Protein AF-A0A0V1M1S2-F1 (afdb_monomer_lite)

Foldseek 3Di:
DVLVCVVCVVDDDDDDDDDPVVCVVVVCVVPPDDPDPPPPPPDDSPVVVVVPCPCDVADPVNVVVVLCPDPQSVVLVVCVVVNDDCDDPDPVNVVSNPD

Sequence (99 aa):
MLRWSILLNAYDYTINYRPGKEIANADALSRMPKQSTENNDSHNSVILLLETIDNFPLHSKDIARITAKDPILTRVLSWAWRGWPKSVSDERLKPYVTR

Radius of gyration: 24.22 Å; chains: 1; bounding box: 44×42×61 Å

Secondary structure (DSSP, 8-state):
-HHHHHHHHTS--------GGG-HHHHHHHHSPPS---------TTHHHHHT-TT-SS-HHHHHHHHTT-HHHHHHHHHHHH---S--S-GGGHHHH--

Structure (mmCIF, N/CA/C/O backbone):
data_AF-A0A0V1M1S2-F1
#
_entry.id   AF-A0A0V1M1S2-F1
#
loop_
_atom_site.group_PDB
_atom_site.id
_atom_site.type_symbol
_atom_s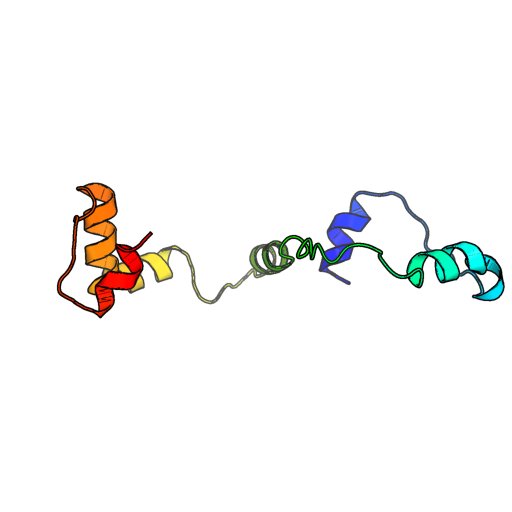ite.label_atom_id
_atom_site.label_alt_id
_atom_site.label_comp_id
_atom_site.label_asym_id
_atom_site.label_entity_id
_atom_site.label_seq_id
_atom_site.pdbx_PDB_ins_code
_atom_site.Cartn_x
_atom_site.Cartn_y
_atom_site.Cartn_z
_atom_site.occupancy
_atom_site.B_iso_or_equiv
_atom_site.auth_seq_id
_atom_site.auth_comp_id
_atom_site.auth_asym_id
_atom_site.auth_atom_id
_atom_site.pdbx_PDB_model_num
ATOM 1 N N . MET A 1 1 ? 7.379 -6.830 -8.234 1.00 59.69 1 MET A N 1
ATOM 2 C CA . MET A 1 1 ? 6.639 -7.137 -9.481 1.00 59.69 1 MET A CA 1
ATOM 3 C C . MET A 1 1 ? 5.286 -7.800 -9.239 1.00 59.69 1 MET A C 1
ATOM 5 O O . MET A 1 1 ? 4.348 -7.403 -9.910 1.00 59.69 1 MET A O 1
ATOM 9 N N . LEU A 1 2 ? 5.146 -8.712 -8.266 1.00 65.69 2 LEU A N 1
ATOM 10 C CA . LEU A 1 2 ? 3.899 -9.457 -7.988 1.00 65.69 2 LEU A CA 1
ATOM 11 C C . LEU A 1 2 ? 2.623 -8.604 -7.841 1.00 65.69 2 LEU A C 1
ATOM 13 O O . LEU A 1 2 ? 1.549 -9.009 -8.263 1.00 65.69 2 LEU A O 1
ATOM 17 N N . ARG A 1 3 ? 2.721 -7.390 -7.287 1.00 66.75 3 ARG A N 1
ATOM 18 C CA . ARG A 1 3 ? 1.549 -6.509 -7.194 1.00 66.75 3 ARG A CA 1
ATOM 19 C C . ARG A 1 3 ? 1.057 -6.015 -8.550 1.00 66.75 3 ARG A C 1
ATOM 21 O O . ARG A 1 3 ? -0.139 -5.998 -8.814 1.00 66.75 3 ARG A O 1
ATOM 28 N N . TRP A 1 4 ? 1.989 -5.592 -9.394 1.00 76.12 4 TRP A N 1
ATOM 29 C CA . TRP A 1 4 ? 1.661 -5.083 -10.717 1.00 76.12 4 TRP A CA 1
ATOM 30 C C . TRP A 1 4 ? 1.348 -6.213 -11.694 1.00 76.12 4 TRP A C 1
ATOM 32 O O . TRP A 1 4 ? 0.615 -5.970 -12.639 1.00 76.12 4 TRP A O 1
ATOM 42 N N . SER A 1 5 ? 1.820 -7.445 -11.462 1.00 78.50 5 SER A N 1
ATOM 43 C CA . SER A 1 5 ? 1.540 -8.565 -12.367 1.00 78.50 5 SER A CA 1
ATOM 44 C C . SER A 1 5 ? 0.057 -8.902 -12.459 1.00 78.50 5 SER A C 1
ATOM 46 O O . SER A 1 5 ? -0.381 -9.271 -13.534 1.00 78.50 5 SER A O 1
ATOM 48 N N . ILE A 1 6 ? -0.726 -8.735 -11.390 1.00 78.12 6 ILE A N 1
ATOM 49 C CA . ILE A 1 6 ? -2.179 -8.975 -11.439 1.00 78.12 6 ILE A CA 1
ATOM 50 C C . ILE A 1 6 ? -2.876 -7.928 -12.299 1.00 78.12 6 ILE A C 1
ATOM 52 O O . ILE A 1 6 ? -3.660 -8.276 -13.174 1.00 78.12 6 ILE A O 1
ATOM 56 N N . LEU A 1 7 ? -2.544 -6.651 -12.094 1.00 80.12 7 LEU A N 1
ATOM 57 C CA . LEU A 1 7 ? -3.083 -5.579 -12.925 1.00 80.12 7 LEU A CA 1
ATOM 58 C C . LEU A 1 7 ? -2.678 -5.769 -14.389 1.00 80.12 7 LEU A C 1
ATOM 60 O O . LEU A 1 7 ? -3.508 -5.652 -15.279 1.00 80.12 7 LEU A O 1
ATOM 64 N N . LEU A 1 8 ? -1.400 -6.058 -14.629 1.00 85.44 8 LEU A N 1
ATOM 65 C CA . LEU A 1 8 ? -0.849 -6.213 -15.969 1.00 85.44 8 LEU A CA 1
ATOM 66 C C . LEU A 1 8 ? -1.373 -7.473 -16.668 1.00 85.44 8 LEU A C 1
ATOM 68 O O . LEU A 1 8 ? -1.514 -7.450 -17.882 1.00 85.44 8 LEU A O 1
ATOM 72 N N . ASN A 1 9 ? -1.730 -8.532 -15.933 1.00 86.00 9 ASN A N 1
ATOM 73 C CA . ASN A 1 9 ? -2.312 -9.754 -16.502 1.00 86.00 9 ASN A CA 1
ATOM 74 C C . ASN A 1 9 ? -3.671 -9.516 -17.180 1.00 86.00 9 ASN A C 1
ATOM 76 O O . ASN A 1 9 ? -4.035 -10.265 -18.078 1.00 86.00 9 ASN A O 1
ATOM 80 N N . ALA A 1 10 ? -4.393 -8.456 -16.804 1.00 86.81 10 ALA A N 1
ATOM 81 C CA . ALA A 1 10 ? -5.640 -8.075 -17.463 1.00 86.81 10 ALA A CA 1
ATOM 82 C C . ALA A 1 10 ? -5.443 -7.481 -18.873 1.00 86.81 10 ALA A C 1
ATOM 84 O O . ALA A 1 10 ? -6.426 -7.204 -19.559 1.00 86.81 10 ALA A O 1
ATOM 85 N N . TYR A 1 11 ? -4.198 -7.263 -19.303 1.00 92.50 11 TYR A N 1
ATOM 86 C CA . TYR A 1 11 ? -3.867 -6.683 -20.598 1.00 92.50 11 TYR A CA 1
ATOM 87 C C . TYR A 1 11 ? -3.049 -7.670 -21.426 1.00 92.50 11 TYR A C 1
ATOM 89 O O . TYR A 1 11 ? -2.168 -8.355 -20.909 1.00 92.50 11 TYR A O 1
ATOM 97 N N . ASP A 1 12 ? -3.299 -7.688 -22.732 1.00 95.19 12 ASP A N 1
ATOM 98 C CA . ASP A 1 12 ? -2.405 -8.330 -23.689 1.00 95.19 12 ASP A CA 1
ATOM 99 C C . ASP A 1 12 ? -1.304 -7.332 -24.072 1.00 95.19 12 ASP A C 1
ATOM 101 O O . ASP A 1 12 ? -1.579 -6.277 -24.652 1.00 95.19 12 ASP A O 1
ATOM 105 N N . TYR A 1 13 ? -0.063 -7.606 -23.668 1.00 93.12 13 TYR A N 1
ATOM 106 C CA . TYR A 1 13 ? 1.059 -6.704 -23.905 1.00 93.12 13 TYR A CA 1
ATOM 107 C C . TYR A 1 13 ? 2.365 -7.453 -24.160 1.00 93.12 13 TYR A C 1
ATOM 109 O O . TYR A 1 13 ? 2.647 -8.509 -23.597 1.00 93.12 13 TYR A O 1
ATOM 117 N N . THR A 1 14 ? 3.225 -6.828 -24.960 1.00 95.56 14 THR A N 1
ATOM 118 C CA . THR A 1 14 ? 4.601 -7.272 -25.193 1.00 95.56 14 THR A CA 1
ATOM 119 C C . THR A 1 14 ? 5.580 -6.253 -24.626 1.00 95.56 14 THR A C 1
ATOM 121 O O . THR A 1 14 ? 5.455 -5.055 -24.894 1.00 95.56 14 THR A O 1
ATOM 124 N N . ILE A 1 15 ? 6.582 -6.713 -23.879 1.00 93.19 15 ILE A N 1
ATOM 125 C CA . ILE A 1 15 ? 7.643 -5.842 -23.361 1.00 93.19 15 ILE A CA 1
ATOM 126 C C . ILE A 1 15 ? 8.675 -5.613 -24.465 1.00 93.19 15 ILE A C 1
ATOM 128 O O . ILE A 1 15 ? 9.342 -6.550 -24.893 1.00 93.19 15 ILE A O 1
ATOM 132 N N . ASN A 1 16 ? 8.835 -4.357 -24.881 1.00 95.25 16 ASN A N 1
ATOM 133 C CA . ASN A 1 16 ? 9.819 -3.951 -25.882 1.00 95.25 16 ASN A CA 1
ATOM 134 C C . ASN A 1 16 ? 10.810 -2.952 -25.277 1.00 95.25 16 ASN A C 1
ATOM 136 O O . ASN A 1 16 ? 10.407 -1.956 -24.674 1.00 95.25 16 ASN A O 1
ATOM 140 N N . TYR A 1 17 ? 12.108 -3.199 -25.459 1.00 95.19 17 TYR A N 1
ATOM 141 C CA . TYR A 1 17 ? 13.147 -2.241 -25.083 1.00 95.19 17 TYR A CA 1
ATOM 142 C C . TYR A 1 17 ? 13.159 -1.052 -26.050 1.00 95.19 17 TYR A C 1
ATOM 144 O O . TYR A 1 17 ? 13.069 -1.234 -27.265 1.00 95.19 17 TYR A O 1
ATOM 152 N N . ARG A 1 18 ? 13.319 0.162 -25.512 1.00 94.38 18 ARG A N 1
ATOM 153 C CA . ARG A 1 18 ? 13.571 1.378 -26.291 1.00 94.38 18 ARG A CA 1
ATOM 154 C C . ARG A 1 18 ? 14.747 2.159 -25.703 1.00 94.38 18 ARG A C 1
ATOM 156 O O . ARG A 1 18 ? 14.732 2.431 -24.500 1.00 94.38 18 ARG A O 1
ATOM 163 N N . PRO A 1 19 ? 15.753 2.535 -26.513 1.00 95.56 19 PRO A N 1
ATOM 164 C CA . PRO A 1 19 ? 16.852 3.375 -26.057 1.00 95.56 19 PRO A CA 1
ATOM 165 C C . PRO A 1 19 ? 16.361 4.721 -25.516 1.00 95.56 19 PRO A C 1
ATOM 167 O O . PRO A 1 19 ? 15.432 5.316 -26.056 1.00 95.56 19 PRO A O 1
ATOM 170 N N . GLY A 1 20 ? 17.050 5.259 -24.505 1.00 93.06 20 GLY A N 1
ATOM 171 C CA . GLY A 1 20 ? 16.691 6.536 -23.865 1.00 93.06 20 GLY A CA 1
ATOM 172 C C . GLY A 1 20 ? 16.520 7.706 -24.846 1.00 93.06 20 GLY A C 1
ATOM 173 O O . GLY A 1 20 ? 15.635 8.540 -24.682 1.00 93.06 20 GLY A O 1
ATOM 174 N N . LYS A 1 21 ? 17.324 7.725 -25.918 1.00 94.94 21 LYS A N 1
ATOM 175 C CA . LYS A 1 21 ? 17.267 8.750 -26.973 1.00 94.94 21 LYS A CA 1
ATOM 176 C C . LYS A 1 21 ? 15.935 8.765 -27.737 1.00 94.94 21 LYS A C 1
ATOM 178 O O . LYS A 1 21 ? 15.576 9.795 -28.290 1.00 94.94 21 LYS A O 1
ATOM 183 N N . GLU A 1 22 ? 15.207 7.651 -27.752 1.00 95.94 22 GLU A N 1
ATOM 184 C CA . GLU A 1 22 ? 13.943 7.482 -28.482 1.00 95.94 22 GLU A CA 1
ATOM 185 C C . GLU A 1 22 ? 12.700 7.687 -27.602 1.00 95.94 22 GLU A C 1
ATOM 187 O O . GLU A 1 22 ? 11.575 7.591 -28.087 1.00 95.94 22 GLU A O 1
ATOM 192 N N . ILE A 1 23 ? 12.882 7.974 -26.309 1.00 95.00 23 ILE A N 1
ATOM 193 C CA . ILE A 1 23 ? 11.793 8.188 -25.341 1.00 95.00 23 ILE A CA 1
ATOM 194 C C . ILE A 1 23 ? 11.841 9.590 -24.720 1.00 95.00 23 ILE A C 1
ATOM 196 O O . ILE A 1 23 ? 11.353 9.801 -23.611 1.00 95.00 23 ILE A O 1
ATOM 200 N N . ALA A 1 24 ? 12.425 10.561 -25.431 1.00 94.69 24 ALA A N 1
ATOM 201 C CA . ALA A 1 24 ? 12.611 11.930 -24.945 1.00 94.69 24 ALA A CA 1
ATOM 202 C C . ALA A 1 24 ? 11.295 12.598 -24.504 1.00 94.69 24 ALA A C 1
ATOM 204 O O . ALA A 1 24 ? 11.269 13.344 -23.530 1.00 94.69 24 ALA A O 1
ATOM 205 N N . ASN A 1 25 ? 10.188 12.285 -25.180 1.00 94.31 25 ASN A N 1
ATOM 206 C CA . ASN A 1 25 ? 8.848 12.729 -24.802 1.00 94.31 25 ASN A CA 1
ATOM 207 C C . ASN A 1 25 ? 8.421 12.189 -23.426 1.00 94.31 25 ASN A C 1
ATOM 209 O O . ASN A 1 25 ? 7.926 12.948 -22.596 1.00 94.31 25 ASN A O 1
ATOM 213 N N . ALA A 1 26 ? 8.624 10.893 -23.175 1.00 93.44 26 ALA A N 1
ATOM 214 C CA . ALA A 1 26 ? 8.300 10.274 -21.894 1.00 93.44 26 ALA A CA 1
ATOM 215 C C . ALA A 1 26 ? 9.224 10.786 -20.776 1.00 93.44 26 ALA A C 1
ATOM 217 O O . ALA A 1 26 ? 8.742 11.093 -19.687 1.00 93.44 26 ALA A O 1
ATOM 218 N N . ASP A 1 27 ? 10.525 10.939 -21.053 1.00 93.75 27 ASP A N 1
ATOM 219 C CA . ASP A 1 27 ? 11.495 11.484 -20.094 1.00 93.75 27 ASP A CA 1
ATOM 220 C C . ASP A 1 27 ? 11.122 12.919 -19.684 1.00 93.75 27 ASP A C 1
ATOM 222 O O . ASP A 1 27 ? 10.957 13.183 -18.491 1.00 93.75 27 ASP A O 1
ATOM 226 N N . ALA A 1 28 ? 10.855 13.806 -20.650 1.00 94.00 28 ALA A N 1
ATOM 227 C CA . ALA A 1 28 ? 10.460 15.190 -20.390 1.00 94.00 28 ALA A CA 1
ATOM 228 C C . ALA A 1 28 ? 9.164 15.295 -19.567 1.00 94.00 28 ALA A C 1
ATOM 230 O O . ALA A 1 28 ? 9.123 16.028 -18.580 1.00 94.00 28 ALA A O 1
ATOM 231 N N . LEU A 1 29 ? 8.120 14.536 -19.926 1.00 91.12 29 LEU A N 1
ATOM 232 C CA . LEU A 1 29 ? 6.843 14.556 -19.202 1.00 91.12 29 LEU A CA 1
ATOM 233 C C . LEU A 1 29 ? 6.964 13.981 -17.788 1.00 91.12 29 LEU A C 1
ATOM 235 O O . LEU A 1 29 ? 6.356 14.512 -16.862 1.00 91.12 29 LEU A O 1
ATOM 239 N N . SER A 1 30 ? 7.767 12.930 -17.602 1.00 90.44 30 SER A N 1
ATOM 240 C CA . SER A 1 30 ? 7.968 12.318 -16.282 1.00 90.44 30 SER A CA 1
ATOM 241 C C . SER A 1 30 ? 8.713 13.230 -15.300 1.00 90.44 30 SER A C 1
ATOM 243 O O . SER A 1 30 ? 8.512 13.124 -14.092 1.00 90.44 30 SER A O 1
ATOM 245 N N . ARG A 1 31 ? 9.552 14.140 -15.815 1.00 86.81 31 ARG A N 1
ATOM 246 C CA . ARG A 1 31 ? 10.344 15.103 -15.034 1.00 86.81 31 ARG A CA 1
ATOM 247 C C . ARG A 1 31 ? 9.698 16.482 -14.938 1.00 86.81 31 ARG A C 1
ATOM 249 O O . ARG A 1 31 ? 10.235 17.344 -14.243 1.00 86.81 31 ARG A O 1
ATOM 256 N N . MET A 1 32 ? 8.592 16.714 -15.646 1.00 88.06 32 MET A N 1
ATOM 257 C CA . MET A 1 32 ? 7.949 18.021 -15.675 1.00 88.06 32 MET A CA 1
ATOM 258 C C . MET A 1 32 ? 7.439 18.371 -14.268 1.00 88.06 32 MET A C 1
ATOM 260 O O . MET A 1 32 ? 6.66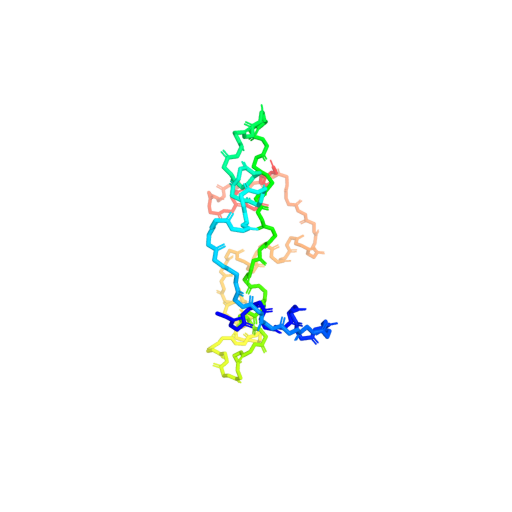2 17.597 -13.698 1.00 88.06 32 MET A O 1
ATOM 264 N N . PRO A 1 33 ? 7.855 19.511 -13.684 1.00 86.31 33 PRO A N 1
ATOM 265 C CA . PRO A 1 33 ? 7.427 19.893 -12.346 1.00 86.31 33 PRO A CA 1
ATOM 266 C C . PRO A 1 33 ? 5.903 19.994 -12.273 1.00 86.31 33 PRO A C 1
ATOM 268 O O . PRO A 1 33 ? 5.275 20.688 -13.076 1.00 86.31 33 PRO A O 1
ATOM 271 N N . LYS A 1 34 ? 5.299 19.309 -11.299 1.00 80.06 34 LYS A N 1
ATOM 272 C CA . LYS A 1 34 ? 3.870 19.460 -11.022 1.00 80.06 34 LYS A CA 1
ATOM 273 C C . LYS A 1 34 ? 3.612 20.843 -10.431 1.00 80.06 34 LYS A C 1
ATOM 275 O O . LYS A 1 34 ? 4.292 21.259 -9.500 1.00 80.06 34 LYS A O 1
ATOM 280 N N . GLN A 1 35 ? 2.610 21.532 -10.967 1.00 77.81 35 GLN A N 1
ATOM 281 C CA . GLN A 1 35 ? 2.211 22.865 -10.506 1.00 77.81 35 GLN A CA 1
ATOM 282 C C . GLN A 1 35 ? 1.346 22.829 -9.230 1.00 77.81 35 GLN A C 1
ATOM 284 O O . GLN A 1 35 ? 1.181 23.862 -8.591 1.00 77.81 35 GLN A O 1
ATOM 289 N N . SER A 1 36 ? 0.811 21.664 -8.840 1.00 71.81 36 SER A N 1
ATOM 290 C CA . SER A 1 36 ? -0.054 21.488 -7.665 1.00 71.81 36 SER A CA 1
ATOM 291 C C . SER A 1 36 ? 0.558 20.558 -6.607 1.00 71.81 36 SER A C 1
ATOM 293 O O . SER A 1 36 ? 1.225 19.574 -6.927 1.00 71.81 36 SER A O 1
ATOM 295 N N . THR A 1 37 ? 0.300 20.870 -5.334 1.00 63.50 37 THR A N 1
ATOM 296 C CA . THR A 1 37 ? 0.721 20.133 -4.124 1.00 63.50 37 THR A CA 1
ATOM 297 C C . THR A 1 37 ? -0.320 19.126 -3.628 1.00 63.50 37 THR A C 1
ATOM 299 O O . THR A 1 37 ? -0.217 18.630 -2.506 1.00 63.50 37 THR A O 1
ATOM 302 N N . GLU A 1 38 ? -1.331 18.802 -4.435 1.00 64.06 38 GLU A N 1
ATOM 303 C CA . GLU A 1 38 ? -2.300 17.768 -4.077 1.00 64.06 38 GLU A CA 1
ATOM 304 C C . GLU A 1 38 ? -1.628 16.393 -4.148 1.00 64.06 38 GLU A C 1
ATOM 306 O O . GLU A 1 38 ? -1.528 15.753 -5.201 1.00 64.06 38 GLU A O 1
ATOM 311 N N . ASN A 1 39 ? -1.140 15.946 -2.992 1.00 59.47 39 ASN A N 1
ATOM 312 C CA . ASN A 1 39 ? -0.812 14.555 -2.741 1.00 59.47 39 ASN A CA 1
ATOM 313 C C . ASN A 1 39 ? -2.118 13.761 -2.777 1.00 59.47 39 ASN A C 1
ATOM 315 O O . ASN A 1 39 ? -2.762 13.539 -1.756 1.00 59.47 39 ASN A O 1
ATOM 319 N N . ASN A 1 40 ? -2.516 13.325 -3.970 1.00 59.56 40 ASN A N 1
ATOM 320 C CA . ASN A 1 40 ? -3.396 12.174 -4.092 1.00 59.56 40 ASN A CA 1
ATOM 321 C C . ASN A 1 40 ? -2.578 10.956 -3.670 1.00 59.56 40 ASN A C 1
ATOM 323 O O . ASN A 1 40 ? -1.979 10.278 -4.511 1.00 59.56 40 ASN A O 1
ATOM 327 N N . ASP A 1 41 ? -2.488 10.753 -2.355 1.00 56.75 41 ASP A N 1
ATOM 328 C CA . ASP A 1 41 ? -1.879 9.577 -1.758 1.00 56.75 41 ASP A CA 1
ATOM 329 C C . ASP A 1 41 ? -2.460 8.349 -2.448 1.00 56.75 41 ASP A C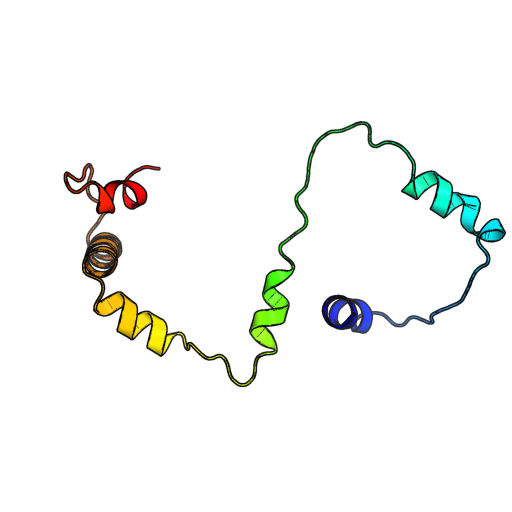 1
ATOM 331 O O . ASP A 1 41 ? -3.667 8.095 -2.474 1.00 56.75 41 ASP A O 1
ATOM 335 N N . SER A 1 42 ? -1.561 7.639 -3.119 1.00 54.25 42 SER A N 1
ATOM 336 C CA . SER A 1 42 ? -1.885 6.527 -3.986 1.00 54.25 42 SER A CA 1
ATOM 337 C C . SER A 1 42 ? -2.671 5.485 -3.206 1.00 54.25 42 SER A C 1
ATOM 339 O O . SER A 1 42 ? -2.199 4.999 -2.177 1.00 54.25 42 SER A O 1
ATOM 341 N N . HIS A 1 43 ? -3.835 5.117 -3.738 1.00 55.59 43 HIS A N 1
ATOM 342 C CA . HIS A 1 43 ? -4.660 4.022 -3.252 1.00 55.59 43 HIS A CA 1
ATOM 343 C C . HIS A 1 43 ? -3.816 2.843 -2.744 1.00 55.59 43 HIS A C 1
ATOM 345 O O . HIS A 1 43 ? -2.998 2.255 -3.465 1.00 55.59 43 HIS A O 1
ATOM 351 N N . ASN A 1 44 ? -4.046 2.548 -1.464 1.00 51.72 44 ASN A N 1
ATOM 352 C CA . ASN A 1 44 ? -3.371 1.559 -0.643 1.00 51.72 44 ASN A CA 1
ATOM 353 C C . ASN A 1 44 ? -3.116 0.243 -1.380 1.00 51.72 44 ASN A C 1
ATOM 355 O O . ASN A 1 44 ? -3.992 -0.582 -1.618 1.00 51.72 44 ASN A O 1
ATOM 359 N N . SER A 1 45 ? -1.840 0.020 -1.643 1.00 53.41 45 SER A N 1
ATOM 360 C CA . SER A 1 45 ? -1.239 -1.197 -2.172 1.00 53.41 45 SER A CA 1
ATOM 361 C C . SER A 1 45 ? -1.358 -2.444 -1.320 1.00 53.41 45 SER A C 1
ATOM 363 O O . SER A 1 45 ? -0.958 -3.522 -1.754 1.00 53.41 45 SER A O 1
ATOM 365 N N . VAL A 1 46 ? -1.827 -2.267 -0.093 1.00 53.50 46 VAL A N 1
ATOM 366 C CA . VAL A 1 46 ? -1.746 -3.244 0.988 1.00 53.50 46 VAL A CA 1
ATOM 367 C C . VAL A 1 46 ? -2.755 -4.381 0.807 1.00 53.50 46 VAL A C 1
ATOM 369 O O . VAL A 1 46 ? -2.529 -5.475 1.311 1.00 53.50 46 VAL A O 1
ATOM 372 N N . ILE A 1 47 ? -3.822 -4.161 0.032 1.00 55.88 47 ILE A N 1
ATOM 373 C CA . ILE A 1 47 ? -4.943 -5.105 -0.091 1.00 55.88 47 ILE A CA 1
ATOM 374 C C . ILE A 1 47 ? -4.497 -6.433 -0.717 1.00 55.88 47 ILE A C 1
ATOM 376 O O . ILE A 1 47 ? -4.884 -7.493 -0.242 1.00 55.88 47 ILE A O 1
ATOM 380 N N . LEU A 1 48 ? -3.601 -6.397 -1.707 1.00 54.66 48 LEU A N 1
ATOM 381 C CA . LEU A 1 48 ? -3.233 -7.614 -2.426 1.00 54.66 48 LEU A CA 1
ATOM 382 C C . LEU A 1 48 ? -2.359 -8.580 -1.612 1.00 54.66 48 LEU A C 1
ATOM 384 O O . LEU A 1 48 ? -2.454 -9.791 -1.778 1.00 54.66 48 LEU A O 1
ATOM 388 N N . LEU A 1 49 ? -1.514 -8.063 -0.715 1.00 57.00 49 LEU A N 1
ATOM 389 C CA . LEU A 1 49 ? -0.644 -8.916 0.101 1.00 57.00 49 LEU A CA 1
ATOM 390 C C . LEU A 1 49 ? -1.456 -9.778 1.082 1.00 57.00 49 LEU A C 1
ATOM 392 O O . LEU A 1 49 ? -1.025 -10.874 1.417 1.00 57.00 49 LEU A O 1
ATOM 396 N N . LEU A 1 50 ? -2.626 -9.300 1.520 1.00 56.59 50 LEU A N 1
ATOM 397 C CA . LEU A 1 50 ? -3.511 -10.016 2.443 1.00 56.59 50 LEU A CA 1
ATOM 398 C C . LEU A 1 50 ? -4.204 -11.221 1.794 1.00 56.59 50 LEU A C 1
ATOM 400 O O . LEU A 1 50 ? -4.454 -12.203 2.484 1.00 56.59 50 LEU A O 1
ATOM 404 N N . GLU A 1 51 ? -4.485 -11.169 0.490 1.00 56.31 51 GLU A N 1
ATOM 405 C CA . GLU A 1 51 ? -5.213 -12.231 -0.224 1.00 56.31 51 GLU A CA 1
ATOM 406 C C . GLU A 1 51 ? -4.328 -13.430 -0.594 1.00 56.31 51 GLU A C 1
ATOM 408 O O . GLU A 1 51 ? -4.835 -14.529 -0.784 1.00 56.31 51 GLU A O 1
ATOM 413 N N . THR A 1 52 ? -3.006 -13.244 -0.673 1.00 58.56 52 THR A N 1
ATOM 414 C CA . THR A 1 52 ? -2.057 -14.286 -1.115 1.00 58.56 52 THR A CA 1
ATOM 415 C C . THR A 1 52 ? -1.370 -15.053 0.020 1.00 58.56 52 THR A C 1
ATOM 417 O O . THR A 1 52 ? -0.496 -15.878 -0.241 1.00 58.56 52 THR A O 1
ATOM 420 N N . ILE A 1 53 ? -1.687 -14.766 1.286 1.00 64.56 53 ILE A N 1
ATOM 421 C CA . ILE A 1 53 ? -1.084 -15.470 2.427 1.00 64.56 53 ILE A CA 1
ATOM 422 C C . ILE A 1 53 ? -1.956 -16.686 2.765 1.00 64.56 53 ILE A C 1
ATOM 424 O O . ILE A 1 53 ? -2.886 -16.584 3.560 1.00 64.56 53 ILE A O 1
ATOM 428 N N . ASP A 1 54 ? -1.614 -17.845 2.196 1.00 62.53 54 ASP A N 1
ATOM 429 C CA . ASP A 1 54 ? -2.309 -19.124 2.444 1.00 62.53 54 ASP A CA 1
ATOM 430 C C . ASP A 1 54 ? -2.305 -19.546 3.927 1.00 62.53 54 ASP A C 1
ATOM 432 O O . ASP A 1 54 ? -3.202 -20.252 4.378 1.00 62.53 54 ASP A O 1
ATOM 436 N N . ASN A 1 55 ? -1.318 -19.090 4.709 1.00 66.50 55 ASN A N 1
ATOM 437 C CA . ASN A 1 55 ? -1.183 -19.371 6.143 1.00 66.50 55 ASN A CA 1
ATOM 438 C C . ASN A 1 55 ? -1.061 -18.074 6.941 1.00 66.50 55 ASN A C 1
ATOM 440 O O . ASN A 1 55 ? 0.010 -17.723 7.444 1.00 66.50 55 ASN A O 1
ATOM 444 N N . PHE A 1 56 ? -2.154 -17.322 7.030 1.00 70.31 56 PHE A N 1
ATOM 445 C CA . PHE A 1 56 ? -2.147 -16.096 7.812 1.00 70.31 56 PHE A CA 1
ATOM 446 C C . PHE A 1 56 ? -2.055 -16.448 9.311 1.00 70.31 56 PHE A C 1
ATOM 448 O O . PHE A 1 56 ? -2.850 -17.252 9.802 1.00 70.31 56 PHE A O 1
ATOM 455 N N . PRO A 1 57 ? -1.109 -15.868 10.077 1.00 74.50 57 PRO A N 1
ATOM 456 C CA . PRO A 1 57 ? -0.880 -16.259 11.471 1.00 74.50 57 PRO A CA 1
ATOM 457 C C . PRO A 1 57 ? -2.024 -15.861 12.420 1.00 74.50 57 PRO A C 1
ATOM 459 O O . PRO A 1 57 ? -1.981 -16.194 13.603 1.00 74.50 57 PRO A O 1
ATOM 462 N N . LEU A 1 58 ? -3.027 -15.122 11.933 1.00 77.69 58 LEU A N 1
ATOM 463 C CA . LEU A 1 58 ? -4.071 -14.511 12.752 1.00 77.69 58 LEU A CA 1
ATOM 464 C C . LEU A 1 58 ? -5.429 -14.459 12.029 1.00 77.69 58 LEU A C 1
ATOM 466 O O . LEU A 1 58 ? -5.732 -13.519 11.301 1.00 77.69 58 LEU A O 1
ATOM 470 N N . HIS A 1 59 ? -6.304 -15.431 12.250 1.00 82.94 59 HIS A N 1
ATOM 471 C CA . HIS A 1 59 ? -7.591 -15.452 11.552 1.00 82.94 59 HIS A CA 1
ATOM 472 C C . HIS A 1 59 ? -8.591 -14.469 12.173 1.00 82.94 59 HIS A C 1
ATOM 474 O O . HIS A 1 59 ? -8.486 -14.099 13.342 1.00 82.94 59 HIS A O 1
ATOM 480 N N . SER A 1 60 ? -9.643 -14.107 11.434 1.00 84.62 60 SER A N 1
ATOM 481 C CA . SER A 1 60 ? -10.745 -13.283 11.964 1.00 84.62 60 SER A CA 1
ATOM 482 C C . SER A 1 60 ? -11.357 -13.864 13.247 1.00 84.62 60 SER A C 1
ATOM 484 O O . SER A 1 60 ? -11.708 -13.120 14.161 1.00 84.62 60 SER A O 1
ATOM 486 N N . LYS A 1 61 ? -11.410 -15.199 13.360 1.00 88.25 61 LYS A N 1
ATOM 487 C CA . LYS A 1 61 ? -11.824 -15.919 14.576 1.00 88.25 61 LYS A CA 1
ATOM 488 C C . LYS A 1 61 ? -10.877 -15.679 15.755 1.00 88.25 61 LYS A C 1
ATOM 490 O O . LYS A 1 61 ? -11.338 -15.547 16.887 1.00 88.25 61 LYS A O 1
ATOM 495 N N . ASP A 1 62 ? -9.572 -15.608 15.502 1.00 90.69 62 ASP A N 1
ATOM 496 C CA . ASP A 1 62 ? -8.574 -15.310 16.529 1.00 90.69 62 ASP A CA 1
ATOM 497 C C . ASP A 1 62 ? -8.686 -13.866 16.998 1.00 90.69 62 ASP A C 1
ATOM 499 O O . ASP A 1 62 ? -8.726 -13.631 18.205 1.00 90.69 62 ASP A O 1
ATOM 503 N N . ILE A 1 63 ? -8.830 -12.925 16.059 1.00 90.12 63 ILE A N 1
ATOM 504 C CA . ILE A 1 63 ? -9.063 -11.509 16.363 1.00 90.12 63 ILE A CA 1
ATOM 505 C C . ILE A 1 63 ? -10.308 -11.382 17.234 1.00 90.12 63 ILE A C 1
ATOM 507 O O . ILE A 1 63 ? -10.204 -10.865 18.339 1.00 90.12 63 ILE A O 1
ATOM 511 N N . ALA A 1 64 ? -11.443 -11.948 16.810 1.00 90.06 64 ALA A N 1
ATOM 512 C CA . ALA A 1 64 ? -12.689 -11.906 17.572 1.00 90.06 64 ALA A CA 1
ATOM 513 C C . ALA A 1 64 ? -12.525 -12.467 18.996 1.00 90.06 64 ALA A C 1
ATOM 515 O O . ALA A 1 64 ? -12.981 -11.859 19.966 1.00 90.06 64 ALA A O 1
ATOM 516 N N . ARG A 1 65 ? -11.834 -13.606 19.141 1.00 93.56 65 ARG A N 1
ATOM 517 C CA . ARG A 1 65 ? -11.560 -14.238 20.440 1.00 93.56 65 ARG A CA 1
ATOM 518 C C . ARG A 1 65 ? -10.682 -13.369 21.341 1.00 93.56 65 ARG A C 1
ATOM 520 O O . ARG A 1 65 ? -10.920 -13.328 22.546 1.00 93.56 65 ARG A O 1
ATOM 527 N N . ILE A 1 66 ? -9.657 -12.723 20.790 1.00 92.50 66 ILE A N 1
ATOM 528 C CA . ILE A 1 66 ? -8.730 -11.877 21.552 1.00 92.50 66 ILE A CA 1
ATOM 529 C C . ILE A 1 66 ? -9.414 -10.555 21.921 1.00 92.50 66 ILE A C 1
ATOM 531 O O . ILE A 1 66 ? -9.376 -10.162 23.085 1.00 92.50 66 ILE A O 1
ATOM 535 N N . THR A 1 67 ? -10.127 -9.917 20.989 1.00 93.06 67 THR A N 1
ATOM 536 C CA . THR A 1 67 ? -10.850 -8.661 21.243 1.00 93.06 67 THR A CA 1
ATOM 537 C C . THR A 1 67 ? -12.001 -8.839 22.230 1.00 93.06 67 THR A C 1
ATOM 539 O O . THR A 1 67 ? -12.281 -7.926 22.997 1.00 93.06 67 THR A O 1
ATOM 542 N N . ALA A 1 68 ? -12.635 -10.016 22.277 1.00 92.56 68 ALA A N 1
ATOM 543 C CA . ALA A 1 68 ? -13.667 -10.329 23.271 1.00 92.56 68 ALA A CA 1
ATOM 544 C C . ALA A 1 68 ? -13.126 -10.436 24.710 1.00 92.56 68 ALA A C 1
ATOM 546 O O . ALA A 1 68 ? -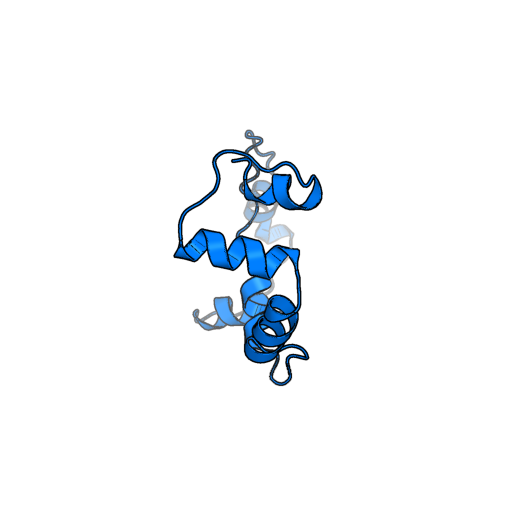13.899 -10.387 25.663 1.00 92.56 68 ALA A O 1
ATOM 547 N N . LYS A 1 69 ? -11.810 -10.607 24.882 1.00 94.06 69 LYS A N 1
ATOM 548 C CA . LYS A 1 69 ? -11.149 -10.578 26.196 1.00 94.06 69 LYS A CA 1
ATOM 549 C C . LYS 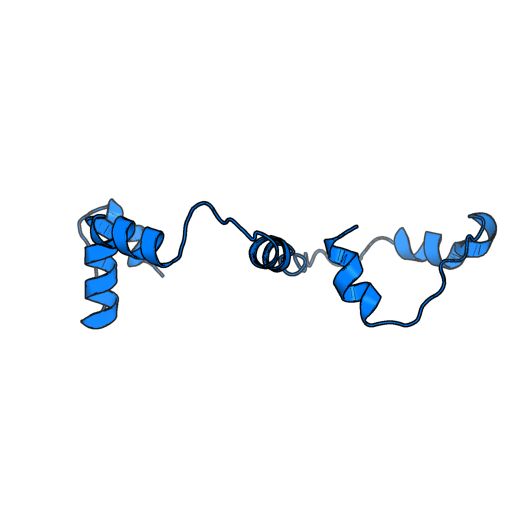A 1 69 ? -10.625 -9.190 26.554 1.00 94.06 69 LYS A C 1
ATOM 551 O O . LYS A 1 69 ? -10.257 -8.964 27.704 1.00 94.06 69 LYS A O 1
ATOM 556 N N . ASP A 1 70 ? -10.569 -8.278 25.588 1.00 95.12 70 ASP A N 1
ATOM 557 C CA . ASP A 1 70 ? -10.079 -6.929 25.807 1.00 95.12 70 ASP A CA 1
ATOM 558 C C . ASP A 1 70 ? -11.159 -6.084 26.517 1.00 95.12 70 ASP A C 1
ATOM 560 O O . ASP A 1 70 ? -12.278 -5.944 26.005 1.00 95.12 70 ASP A O 1
ATOM 564 N N . PRO A 1 71 ? -10.862 -5.511 27.697 1.00 91.75 71 PRO A N 1
ATOM 565 C CA . PRO A 1 71 ? -11.847 -4.783 28.494 1.00 91.75 71 PRO A CA 1
ATOM 566 C C . PRO A 1 71 ? -12.291 -3.455 27.858 1.00 91.75 71 PRO A C 1
ATOM 568 O O . PRO A 1 71 ? -13.378 -2.960 28.167 1.00 91.75 71 PRO A O 1
ATOM 571 N N . ILE A 1 72 ? -11.475 -2.866 26.981 1.00 94.38 72 ILE A N 1
ATOM 572 C CA . ILE A 1 72 ? -11.785 -1.629 26.261 1.00 94.38 72 ILE A CA 1
ATOM 573 C C . ILE A 1 72 ? -12.677 -1.974 25.069 1.00 94.38 72 ILE A C 1
ATOM 575 O O . ILE A 1 72 ? -13.797 -1.470 24.975 1.00 94.38 72 ILE A O 1
ATOM 579 N N . LEU A 1 73 ? -12.230 -2.879 24.198 1.00 94.19 73 LEU A N 1
ATOM 580 C CA . LEU A 1 73 ? -12.940 -3.221 22.965 1.00 94.19 73 LEU A CA 1
ATOM 581 C C . LEU A 1 73 ? -14.275 -3.914 23.231 1.00 94.19 73 LEU A C 1
ATOM 583 O O . LEU A 1 73 ? -15.238 -3.654 22.516 1.00 94.19 73 LEU A O 1
ATOM 587 N N . THR A 1 74 ? -14.388 -4.714 24.294 1.00 94.00 74 THR A N 1
ATOM 588 C CA . THR A 1 74 ? -15.677 -5.297 24.706 1.00 94.00 74 THR A CA 1
ATOM 589 C C . THR A 1 74 ? -16.689 -4.210 25.071 1.00 94.00 74 THR A C 1
ATOM 591 O O . THR A 1 74 ? -17.871 -4.295 24.730 1.00 94.00 74 THR A O 1
ATOM 594 N N . ARG A 1 75 ? -16.229 -3.143 25.734 1.00 92.56 75 ARG A N 1
ATOM 595 C CA . ARG A 1 75 ? -17.079 -2.009 26.102 1.00 92.56 75 ARG A CA 1
ATOM 596 C C . ARG A 1 75 ? -17.464 -1.180 24.877 1.00 92.56 75 ARG A C 1
ATOM 598 O O . ARG A 1 75 ? -18.642 -0.869 24.718 1.00 92.56 75 ARG A O 1
ATOM 605 N N . VAL A 1 76 ? -16.515 -0.921 23.981 1.00 93.19 76 VAL A N 1
ATOM 606 C CA . VAL A 1 76 ? -16.763 -0.247 22.695 1.00 93.19 76 VAL A CA 1
ATOM 607 C C . VAL A 1 76 ? -17.759 -1.042 21.837 1.00 93.19 76 VAL A C 1
ATOM 609 O O . VAL A 1 76 ? -18.714 -0.472 21.313 1.00 93.19 76 VAL A O 1
ATOM 612 N N . LEU A 1 77 ? -17.619 -2.369 21.769 1.00 92.94 77 LEU A N 1
ATOM 613 C CA . LEU A 1 77 ? -18.562 -3.252 21.076 1.00 92.94 77 LEU A CA 1
ATOM 614 C C . LEU A 1 77 ? -19.974 -3.158 21.673 1.00 92.94 77 LEU A C 1
ATOM 616 O O . LEU A 1 77 ? -20.954 -3.085 20.935 1.00 92.94 77 LEU A O 1
ATOM 620 N N . SER A 1 78 ? -20.097 -3.097 23.004 1.00 92.88 78 SER A N 1
ATOM 621 C CA . SER A 1 78 ? -21.403 -2.926 23.651 1.00 92.88 78 SER A CA 1
ATOM 622 C C . SER A 1 78 ? -22.093 -1.614 23.257 1.00 92.88 78 SER A C 1
ATOM 624 O O . SER A 1 78 ? -23.313 -1.595 23.089 1.00 92.88 78 SER A O 1
ATOM 626 N N . TRP A 1 79 ? -21.327 -0.537 23.054 1.00 93.50 79 TRP A N 1
ATOM 627 C CA . TRP A 1 79 ? -21.849 0.755 22.604 1.00 93.50 79 TRP A CA 1
ATOM 628 C C . TRP A 1 79 ? -22.279 0.724 21.144 1.00 93.50 79 TRP A C 1
ATOM 630 O O . TRP A 1 79 ? -23.301 1.308 20.799 1.00 93.50 79 TRP A O 1
ATOM 640 N N . ALA A 1 80 ? -21.565 -0.017 20.295 1.00 91.00 80 ALA A N 1
ATOM 641 C CA . ALA A 1 80 ? -21.980 -0.227 18.911 1.00 91.00 80 ALA A CA 1
ATOM 642 C C . ALA A 1 80 ? -23.367 -0.895 18.824 1.00 91.00 80 ALA A C 1
ATOM 644 O O . ALA A 1 80 ? -24.133 -0.600 17.913 1.00 91.00 80 ALA A O 1
ATOM 645 N N . TRP A 1 81 ? -23.715 -1.759 19.786 1.00 91.12 81 TRP A N 1
ATOM 646 C CA . TRP A 1 81 ? -25.024 -2.425 19.830 1.00 91.12 81 TRP A CA 1
ATOM 647 C C . TRP A 1 81 ? -26.108 -1.651 20.584 1.00 91.12 81 TRP A C 1
ATOM 649 O O . TRP A 1 81 ? -27.280 -1.760 20.239 1.00 91.12 81 TRP A O 1
ATOM 659 N N . ARG A 1 82 ? -25.750 -0.912 21.639 1.00 93.25 82 ARG A N 1
ATOM 660 C CA . ARG A 1 82 ? -26.717 -0.291 22.567 1.00 93.25 82 ARG A CA 1
ATOM 661 C C . ARG A 1 82 ? -26.804 1.232 22.449 1.00 93.25 82 ARG A C 1
ATOM 663 O O . ARG A 1 82 ? -27.658 1.834 23.093 1.00 93.25 82 ARG A O 1
ATOM 670 N N . GLY A 1 83 ? -25.942 1.842 21.640 1.00 90.38 83 GLY A N 1
ATOM 671 C CA . GLY A 1 83 ? -25.808 3.287 21.487 1.00 90.38 83 GLY A CA 1
ATOM 672 C C . GLY A 1 83 ? -24.534 3.837 22.132 1.00 90.38 83 GLY A C 1
ATOM 673 O O . GLY A 1 83 ? -24.029 3.308 23.126 1.00 90.38 83 GLY A O 1
ATOM 674 N N . TRP A 1 84 ? -24.013 4.920 21.548 1.00 92.56 84 TRP A N 1
ATOM 675 C CA . TRP A 1 84 ? -22.769 5.554 21.983 1.00 92.56 84 TRP A CA 1
ATOM 676 C C . TRP A 1 84 ? -22.980 6.487 23.184 1.00 92.56 84 TRP A C 1
ATOM 678 O O . TRP A 1 84 ? -23.962 7.238 23.208 1.00 92.56 84 TRP A O 1
ATOM 688 N N . PRO A 1 85 ? -22.071 6.497 24.174 1.00 90.38 85 PRO A N 1
ATOM 689 C CA . PRO A 1 85 ? -22.123 7.466 25.260 1.00 90.38 85 PRO A CA 1
ATOM 690 C C . PRO A 1 85 ? -21.779 8.877 24.761 1.00 90.38 85 PRO A C 1
ATOM 692 O O . PRO A 1 85 ? -20.989 9.052 23.837 1.00 90.38 85 PRO A O 1
ATOM 695 N N . LYS A 1 86 ? -22.338 9.903 25.416 1.00 86.06 86 LYS A N 1
ATOM 696 C CA . LYS A 1 86 ? -22.029 11.315 25.112 1.00 86.06 86 LYS A CA 1
ATOM 697 C C . LYS A 1 86 ? -20.646 11.741 25.609 1.00 86.06 86 LYS A C 1
ATOM 699 O O . LYS A 1 86 ? -20.033 12.633 25.037 1.00 86.06 86 LYS A O 1
ATOM 704 N N . SER A 1 87 ? -20.177 11.131 26.692 1.00 86.25 87 SER A N 1
ATOM 705 C CA . SER A 1 87 ? -18.856 11.362 27.266 1.00 86.25 87 SER A CA 1
ATOM 706 C C . SER A 1 87 ? -18.412 10.138 28.060 1.00 86.25 87 SER A C 1
ATOM 708 O O . SER A 1 87 ? -19.234 9.336 28.512 1.00 86.25 87 SER A O 1
ATOM 710 N N . VAL A 1 88 ? -17.099 9.982 28.214 1.00 89.06 88 VAL A N 1
ATOM 711 C CA . VAL A 1 88 ? -16.479 8.896 28.978 1.00 89.06 88 VAL A CA 1
ATOM 712 C C . VAL A 1 88 ? -15.425 9.471 29.913 1.00 89.06 88 VAL A C 1
ATOM 714 O O . VAL A 1 88 ? -14.679 10.373 29.536 1.00 89.06 88 VAL A O 1
ATOM 717 N N . SER A 1 89 ? -15.389 8.967 31.144 1.00 87.31 89 SER A N 1
ATOM 718 C CA . SER A 1 89 ? -14.425 9.387 32.167 1.00 87.31 89 SER A CA 1
ATOM 719 C C . SER A 1 89 ? -13.077 8.677 32.041 1.00 87.31 89 SER A C 1
ATOM 721 O O . SER A 1 89 ? -12.051 9.247 32.392 1.00 87.31 89 SER A O 1
ATOM 723 N N . ASP A 1 90 ? -13.065 7.442 31.535 1.00 89.62 90 ASP A N 1
ATOM 724 C CA . ASP A 1 90 ? -11.837 6.670 31.323 1.00 89.62 90 ASP A CA 1
ATOM 725 C C . ASP A 1 90 ? -11.066 7.235 30.120 1.00 89.62 90 ASP A C 1
ATOM 727 O O . ASP A 1 90 ? -11.547 7.188 28.985 1.00 89.62 90 ASP A O 1
ATOM 731 N N . GLU A 1 91 ? -9.855 7.739 30.368 1.00 89.94 91 GLU A N 1
ATOM 732 C CA . GLU A 1 91 ? -8.950 8.285 29.345 1.00 89.94 91 GLU A CA 1
ATOM 733 C C . GLU A 1 91 ? -8.723 7.307 28.188 1.00 89.94 91 GLU A C 1
ATOM 735 O O . GLU A 1 91 ? -8.671 7.710 27.028 1.00 89.94 91 GLU A O 1
ATOM 740 N N . ARG A 1 92 ? -8.669 6.002 28.478 1.00 91.12 92 ARG A N 1
ATOM 741 C CA . ARG A 1 92 ? -8.419 4.961 27.469 1.00 91.12 92 ARG A CA 1
ATOM 742 C C . ARG A 1 92 ? -9.582 4.787 26.497 1.00 91.12 92 ARG A C 1
ATOM 744 O O . ARG A 1 92 ? -9.407 4.198 25.436 1.00 91.12 92 ARG A O 1
ATOM 751 N N . LEU A 1 93 ? -10.770 5.272 26.863 1.00 91.62 93 LEU A N 1
ATOM 752 C CA . LEU A 1 93 ? -11.975 5.188 26.044 1.00 91.62 93 LEU A CA 1
ATOM 753 C C . LEU A 1 93 ? -12.260 6.471 25.256 1.00 91.62 93 LEU A C 1
ATOM 755 O O . LEU A 1 93 ? -13.040 6.425 24.305 1.00 91.62 93 LEU A O 1
ATOM 759 N N . LYS A 1 94 ? -11.617 7.596 25.596 1.00 89.88 94 LYS A N 1
ATOM 760 C CA . LYS A 1 94 ? -11.800 8.868 24.881 1.00 89.88 94 LYS A CA 1
ATOM 761 C C . LYS A 1 94 ? -11.539 8.785 23.372 1.00 89.88 94 LYS A C 1
ATOM 763 O O . LYS A 1 94 ? -12.353 9.345 22.641 1.00 89.88 94 LYS A O 1
ATOM 768 N N . PRO A 1 95 ? -10.510 8.063 22.872 1.00 90.94 95 PRO A N 1
ATOM 769 C CA . PRO A 1 95 ? -10.261 7.968 21.431 1.00 90.94 95 PRO A CA 1
ATOM 770 C C . PRO A 1 95 ? -11.429 7.386 20.628 1.00 90.94 95 PRO A C 1
ATOM 772 O O . PRO A 1 95 ? -11.529 7.633 19.436 1.00 90.94 95 PRO A O 1
ATOM 775 N N . TYR A 1 96 ? -12.314 6.621 21.271 1.00 88.50 96 TYR A N 1
ATOM 776 C CA . TYR A 1 96 ? -13.459 5.993 20.613 1.00 88.50 96 TYR A CA 1
ATOM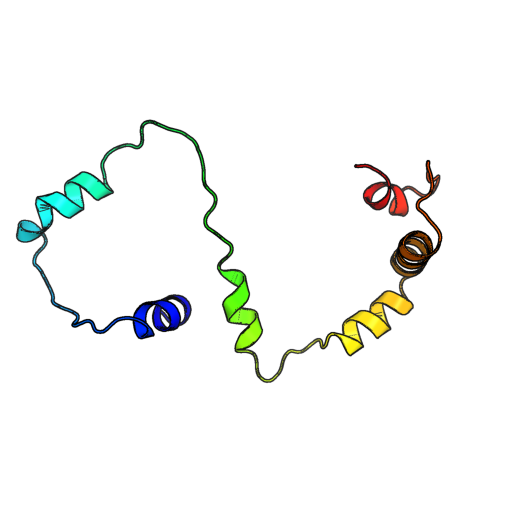 777 C C . TYR A 1 96 ? -14.717 6.874 20.651 1.00 88.50 96 TYR A C 1
ATOM 779 O O . TYR A 1 96 ? -15.669 6.611 19.929 1.00 88.50 96 TYR A O 1
ATOM 787 N N . VAL A 1 97 ? -14.767 7.906 21.497 1.00 87.12 97 VAL A N 1
ATOM 788 C CA . VAL A 1 97 ? -15.952 8.773 21.666 1.00 87.12 97 VAL A CA 1
ATOM 789 C C . VAL A 1 97 ? -15.794 10.119 20.967 1.00 87.12 97 VAL A C 1
ATOM 791 O O . VAL A 1 97 ? -16.789 10.711 20.555 1.00 87.12 97 VAL A O 1
ATOM 794 N N . THR A 1 98 ? -14.560 10.583 20.793 1.00 72.38 98 THR A N 1
ATOM 795 C CA . THR A 1 98 ? -14.263 11.832 20.091 1.00 72.38 98 THR A CA 1
ATOM 796 C C . THR A 1 98 ? -14.310 11.610 18.578 1.00 72.38 98 THR A C 1
ATOM 798 O O . THR A 1 98 ? -13.707 10.665 18.075 1.00 72.38 98 THR A O 1
ATOM 801 N N . ARG A 1 99 ? -15.047 12.468 17.869 1.00 58.03 99 ARG A N 1
ATOM 802 C CA . ARG A 1 99 ? -15.185 12.455 16.409 1.00 58.03 99 ARG A CA 1
ATOM 803 C C . ARG A 1 99 ? -14.253 13.471 15.767 1.00 58.03 99 ARG A C 1
ATOM 805 O O . ARG A 1 99 ? -14.050 14.529 16.402 1.00 58.03 99 ARG A O 1
#

pLDDT: mean 82.17, std 14.09, range [51.72, 95.94]